Protein AF-A0A1H9UBM5-F1 (afdb_monomer)

Radius of gyration: 14.96 Å; Cα contacts (8 Å, |Δi|>4): 55; chains: 1; bounding box: 37×26×40 Å

Sequence (90 aa):
MEGFLDAIGTVALVLLVVTGLAAGYIAGKIAGRNMGLYMLVGAIAAVVTPFLLAALGIGVLAAGGVLLLMAVAAVGAIVVLLIVRALMGR

Solvent-accessible surface area (backbone atoms only — not comparable to full-atom values): 4791 Å² total; per-residue (Å²): 112,66,72,58,52,51,51,50,52,49,51,51,50,51,49,42,42,51,51,11,32,52,51,7,44,53,52,12,63,74,67,72,53,66,47,69,58,32,22,51,49,21,28,52,46,45,67,48,45,62,56,51,35,48,75,70,58,39,65,67,49,58,76,72,39,72,70,53,41,51,53,52,51,50,52,52,50,51,52,54,52,51,52,53,33,62,76,68,73,107

Secondary structure (DSSP, 8-state):
-HHHHHHHHHHHHHHHHHHHHHHHHHHHHHHTS-HHHHHHHHHHHHHHHHHHHHHTTHHHHGGG-HHHHHHHHHHHHHHHHHHHHHHHT-

Foldseek 3Di:
DVVVVVVVVVVVLVVLQVQLQVQLQVVCVVVVDDSVVSSVLSNVLSVCVVVVCVVVVNVVVVVVDDVSVVVSVVVSVVVSVVVVCVVVPD

Structure (mmCIF, N/CA/C/O backbone):
data_AF-A0A1H9UBM5-F1
#
_entry.id   AF-A0A1H9UBM5-F1
#
loop_
_atom_site.group_PDB
_atom_site.id
_atom_site.type_symbol
_atom_site.label_atom_id
_atom_site.label_alt_id
_atom_site.label_comp_id
_atom_site.label_asym_id
_atom_site.label_entity_id
_atom_site.label_seq_id
_atom_site.pdbx_PDB_ins_code
_atom_site.Cartn_x
_atom_site.Cartn_y
_atom_site.Cartn_z
_atom_site.occupancy
_atom_site.B_iso_or_equiv
_atom_site.auth_seq_id
_atom_site.auth_comp_id
_atom_site.auth_asym_id
_atom_site.auth_atom_id
_atom_site.pdbx_PDB_model_num
ATOM 1 N N . MET A 1 1 ? 20.614 -7.572 -21.807 1.00 73.56 1 MET A N 1
ATOM 2 C CA 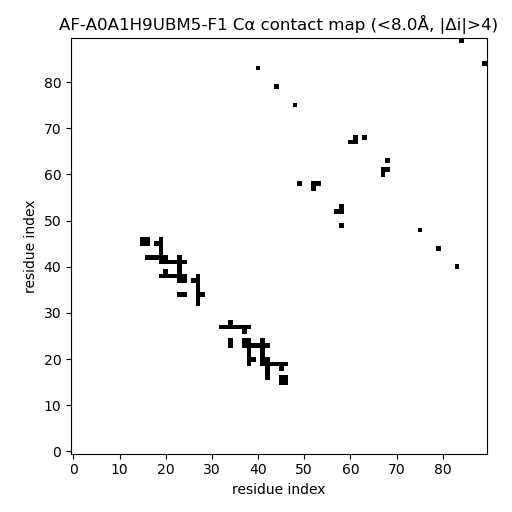. MET A 1 1 ? 19.376 -6.794 -21.567 1.00 73.56 1 MET A CA 1
ATOM 3 C C . MET A 1 1 ? 18.504 -7.472 -20.518 1.00 73.56 1 MET A C 1
ATOM 5 O O . MET A 1 1 ? 17.998 -6.775 -19.653 1.00 73.56 1 MET A O 1
ATOM 9 N N . GLU A 1 2 ? 18.420 -8.805 -20.521 1.00 87.00 2 GLU A N 1
ATOM 10 C CA . GLU A 1 2 ? 17.657 -9.595 -19.538 1.00 87.00 2 GLU A CA 1
ATOM 11 C C . GLU A 1 2 ? 18.073 -9.323 -18.083 1.00 87.00 2 GLU A C 1
ATOM 13 O O . GLU A 1 2 ? 17.252 -8.870 -17.299 1.00 87.00 2 GLU A O 1
ATOM 18 N N . GLY A 1 3 ? 19.366 -9.419 -17.747 1.00 94.06 3 GLY A N 1
ATOM 19 C CA . GLY A 1 3 ? 19.820 -9.171 -16.367 1.00 94.06 3 GLY A CA 1
ATOM 20 C C . GLY A 1 3 ? 19.556 -7.751 -15.831 1.00 94.06 3 GLY A C 1
ATOM 21 O O . GLY A 1 3 ? 19.413 -7.565 -14.627 1.00 94.06 3 GLY A O 1
ATOM 22 N N . PHE A 1 4 ? 19.457 -6.741 -16.704 1.00 93.56 4 PHE A N 1
ATOM 23 C CA . PHE A 1 4 ? 19.107 -5.375 -16.291 1.00 93.56 4 PHE A CA 1
ATOM 24 C C . PHE A 1 4 ? 17.615 -5.253 -15.958 1.00 93.56 4 PHE A C 1
ATOM 26 O O . PHE A 1 4 ? 17.258 -4.654 -14.944 1.00 93.56 4 PHE A O 1
ATOM 33 N N . LEU A 1 5 ? 16.749 -5.846 -16.785 1.00 94.00 5 LEU A N 1
ATOM 34 C CA . LEU A 1 5 ? 15.305 -5.868 -16.542 1.00 94.00 5 LEU A CA 1
ATOM 35 C C . LEU A 1 5 ? 14.956 -6.707 -15.308 1.00 94.00 5 LEU A C 1
ATOM 37 O O . LEU A 1 5 ? 14.131 -6.273 -14.506 1.00 94.00 5 LEU A O 1
ATOM 41 N N . ASP A 1 6 ? 15.638 -7.834 -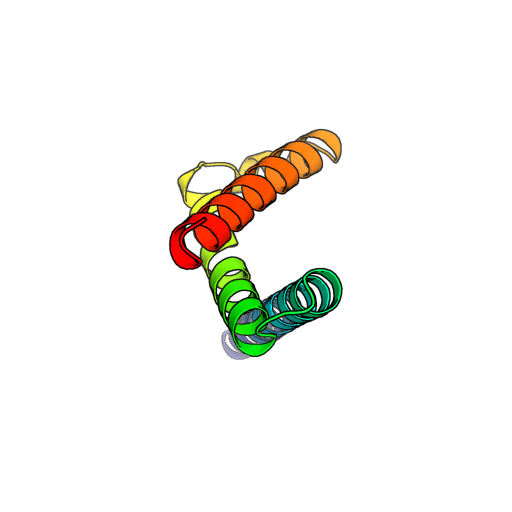15.101 1.00 95.31 6 ASP A N 1
ATOM 42 C CA . ASP A 1 6 ? 15.473 -8.663 -13.902 1.00 95.31 6 ASP A CA 1
ATOM 43 C C . ASP A 1 6 ? 15.865 -7.910 -12.626 1.00 95.31 6 ASP A C 1
ATOM 45 O O . ASP A 1 6 ? 15.148 -7.960 -11.621 1.00 95.31 6 ASP A O 1
ATOM 49 N N . ALA A 1 7 ? 16.972 -7.159 -12.660 1.00 95.69 7 ALA A N 1
ATOM 50 C CA . ALA A 1 7 ? 17.391 -6.332 -11.533 1.00 95.69 7 ALA A CA 1
ATOM 51 C C . ALA A 1 7 ? 16.356 -5.241 -11.219 1.00 95.69 7 ALA A C 1
ATOM 53 O O . ALA A 1 7 ? 15.988 -5.066 -10.057 1.00 95.69 7 ALA A O 1
ATOM 54 N N . ILE A 1 8 ? 15.833 -4.550 -12.240 1.00 95.50 8 ILE A N 1
ATOM 55 C CA . ILE A 1 8 ? 14.771 -3.548 -12.062 1.00 95.50 8 ILE A CA 1
ATOM 56 C C . ILE A 1 8 ? 13.514 -4.185 -11.475 1.00 95.50 8 ILE A C 1
ATOM 58 O O . ILE A 1 8 ? 12.971 -3.657 -10.507 1.00 95.50 8 ILE A O 1
ATOM 62 N N . GLY A 1 9 ? 13.058 -5.310 -12.030 1.00 93.31 9 GLY A N 1
ATOM 63 C CA . GLY A 1 9 ? 11.867 -6.005 -11.544 1.00 93.31 9 GLY A CA 1
ATOM 64 C C . GLY A 1 9 ? 12.017 -6.431 -10.086 1.00 93.31 9 GLY A C 1
ATOM 65 O O . GLY A 1 9 ? 11.127 -6.192 -9.271 1.00 93.31 9 GLY A O 1
ATOM 66 N N . THR A 1 10 ? 13.182 -6.969 -9.728 1.00 95.81 10 THR A N 1
ATOM 67 C CA . THR A 1 10 ? 13.492 -7.376 -8.353 1.00 95.81 10 THR A CA 1
ATOM 68 C C . THR A 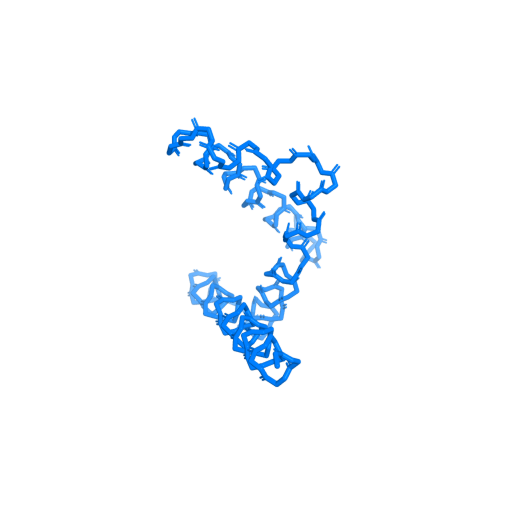1 10 ? 13.502 -6.178 -7.406 1.00 95.81 10 THR A C 1
ATOM 70 O O . THR A 1 10 ? 12.851 -6.213 -6.362 1.00 95.81 10 THR A O 1
ATOM 73 N N . VAL A 1 11 ? 14.191 -5.093 -7.770 1.00 96.62 11 VAL A N 1
ATOM 74 C CA . VAL A 1 11 ? 14.245 -3.872 -6.951 1.00 96.62 11 VAL A CA 1
ATOM 75 C C . VAL A 1 11 ? 12.853 -3.260 -6.795 1.00 96.62 11 VAL A C 1
ATOM 77 O O . VAL A 1 11 ? 12.472 -2.901 -5.682 1.00 96.62 11 VAL A O 1
ATOM 80 N N . ALA A 1 12 ? 12.065 -3.189 -7.869 1.00 93.56 12 ALA A N 1
ATOM 81 C CA . ALA A 1 12 ? 10.699 -2.678 -7.829 1.00 93.56 12 ALA A CA 1
ATOM 82 C C . ALA A 1 12 ? 9.805 -3.511 -6.897 1.00 93.56 12 ALA A C 1
ATOM 84 O O . ALA A 1 12 ? 9.071 -2.938 -6.092 1.00 93.56 12 ALA A O 1
ATOM 85 N N . LEU A 1 13 ? 9.901 -4.844 -6.945 1.00 93.38 13 LEU A N 1
ATOM 86 C CA . LEU A 1 13 ? 9.160 -5.736 -6.047 1.00 93.38 13 LEU A CA 1
ATOM 87 C C . LEU A 1 13 ? 9.575 -5.559 -4.584 1.00 93.38 13 LEU A C 1
ATOM 89 O O . LEU A 1 13 ? 8.711 -5.461 -3.712 1.00 93.38 13 LEU A O 1
ATOM 93 N N . VAL A 1 14 ? 10.878 -5.473 -4.307 1.00 95.88 14 VAL A N 1
ATOM 94 C CA . VAL A 1 14 ? 11.381 -5.234 -2.946 1.00 95.88 14 VAL A CA 1
ATOM 95 C C . VAL A 1 14 ? 10.865 -3.899 -2.416 1.00 95.88 14 VAL A C 1
ATOM 97 O O . VAL A 1 14 ? 10.320 -3.849 -1.313 1.00 95.88 14 VAL A O 1
ATOM 100 N N . LEU A 1 15 ? 10.975 -2.828 -3.207 1.00 94.88 15 LEU A N 1
ATOM 101 C CA . LEU A 1 15 ? 10.465 -1.513 -2.826 1.00 94.88 15 LEU A CA 1
ATOM 102 C C . LEU A 1 15 ? 8.954 -1.546 -2.591 1.00 94.88 15 LEU A C 1
ATOM 104 O O . LEU A 1 15 ? 8.493 -1.008 -1.587 1.00 94.88 15 LEU A O 1
ATOM 108 N N . LEU A 1 16 ? 8.182 -2.213 -3.451 1.00 92.88 16 LEU A N 1
ATOM 109 C CA . LEU A 1 16 ? 6.732 -2.344 -3.296 1.00 92.88 16 LEU A CA 1
ATOM 110 C C . LEU A 1 16 ? 6.361 -3.002 -1.960 1.00 92.88 16 LEU A C 1
ATOM 112 O O . LEU A 1 16 ? 5.543 -2.465 -1.210 1.00 92.88 16 LEU A O 1
ATOM 116 N N . VAL A 1 17 ? 7.004 -4.127 -1.635 1.00 93.81 17 VAL A N 1
ATOM 117 C CA . VAL A 1 17 ? 6.769 -4.857 -0.382 1.00 93.81 17 VAL A CA 1
ATOM 118 C C . VAL A 1 17 ? 7.168 -4.010 0.826 1.00 93.81 17 VAL A C 1
ATOM 120 O O . VAL A 1 17 ? 6.382 -3.882 1.765 1.00 93.81 17 VAL A O 1
ATOM 123 N N . VAL A 1 18 ? 8.345 -3.377 0.798 1.00 96.38 18 VAL A N 1
ATOM 124 C CA . VAL A 1 18 ? 8.813 -2.503 1.888 1.00 96.38 18 VAL A CA 1
ATOM 125 C C . VAL A 1 18 ? 7.861 -1.325 2.100 1.00 96.38 18 VAL A C 1
ATOM 127 O O . VAL A 1 18 ? 7.533 -0.999 3.241 1.00 96.38 18 VAL A O 1
ATOM 130 N N . THR A 1 19 ? 7.360 -0.722 1.021 1.00 93.75 19 THR A N 1
ATOM 131 C CA . THR A 1 19 ? 6.414 0.401 1.092 1.00 93.75 19 THR A CA 1
ATOM 132 C C . THR A 1 19 ? 5.084 -0.039 1.705 1.00 93.75 19 THR A C 1
ATOM 134 O O . THR A 1 19 ? 4.557 0.639 2.587 1.00 93.75 19 THR A O 1
ATOM 137 N N . GLY A 1 20 ? 4.570 -1.208 1.306 1.00 92.69 20 GLY A N 1
ATOM 138 C CA . GLY A 1 20 ? 3.367 -1.798 1.896 1.00 92.69 20 GLY A CA 1
ATOM 139 C C . GLY A 1 20 ? 3.522 -2.108 3.384 1.00 92.69 20 GLY A C 1
ATOM 140 O O . GLY A 1 20 ? 2.643 -1.781 4.184 1.00 92.69 20 GLY A O 1
ATOM 141 N N . LEU A 1 21 ? 4.666 -2.670 3.780 1.00 93.50 21 LEU A N 1
ATOM 142 C CA . LEU A 1 21 ? 4.985 -2.933 5.184 1.00 93.50 21 LEU A CA 1
ATO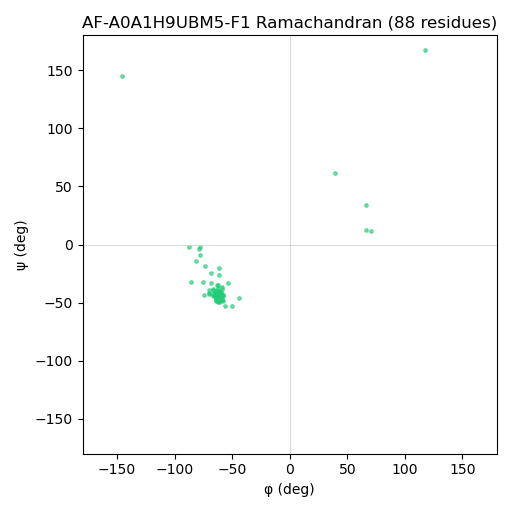M 143 C C . LEU A 1 21 ? 5.111 -1.641 5.996 1.00 93.50 21 LEU A C 1
ATOM 145 O O . LEU A 1 21 ? 4.598 -1.581 7.111 1.00 93.50 21 LEU A O 1
ATOM 149 N N . ALA A 1 22 ? 5.746 -0.602 5.449 1.00 93.56 22 ALA A N 1
ATOM 150 C CA . ALA A 1 22 ? 5.871 0.698 6.103 1.00 93.56 22 ALA A CA 1
ATOM 151 C C . ALA A 1 22 ? 4.498 1.362 6.296 1.00 93.56 22 ALA A C 1
ATOM 153 O O . ALA A 1 22 ? 4.187 1.836 7.391 1.00 93.56 22 ALA A O 1
ATOM 154 N N . ALA A 1 23 ? 3.640 1.331 5.274 1.00 89.12 23 ALA A N 1
ATOM 155 C CA . ALA A 1 23 ? 2.271 1.832 5.370 1.00 89.12 23 ALA A CA 1
ATOM 156 C C . ALA A 1 23 ? 1.458 1.060 6.423 1.00 89.12 23 ALA A C 1
ATOM 158 O O . ALA A 1 23 ? 0.819 1.666 7.286 1.00 89.12 23 ALA A O 1
ATOM 159 N N . GLY A 1 24 ? 1.538 -0.274 6.410 1.00 89.06 24 GLY A N 1
ATOM 160 C CA . GLY A 1 24 ? 0.900 -1.132 7.408 1.00 89.06 24 GLY A CA 1
ATOM 161 C C . GLY A 1 24 ? 1.435 -0.905 8.825 1.00 89.06 24 GLY A C 1
ATOM 162 O O . GLY A 1 24 ? 0.669 -0.887 9.785 1.00 89.06 24 GLY A O 1
ATOM 163 N N . TYR A 1 25 ? 2.735 -0.651 8.972 1.00 90.38 25 TYR A N 1
ATOM 164 C CA . TYR A 1 25 ? 3.352 -0.302 10.251 1.00 90.38 25 TYR A CA 1
ATOM 165 C C . TYR A 1 25 ? 2.786 1.008 10.813 1.00 90.38 25 TYR A C 1
ATOM 167 O O . TYR A 1 25 ? 2.392 1.069 11.979 1.00 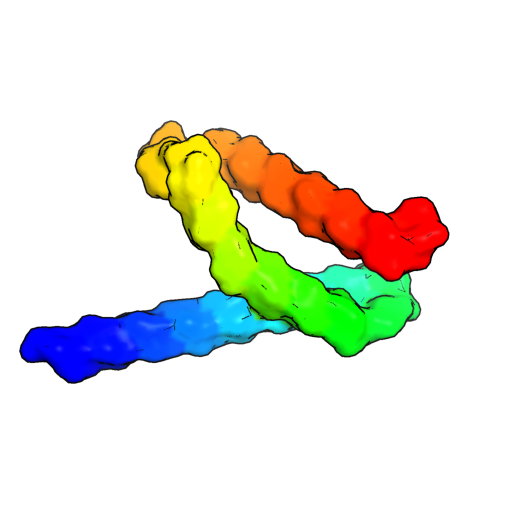90.38 25 TYR A O 1
ATOM 175 N N . ILE A 1 26 ? 2.710 2.048 9.979 1.00 88.62 26 ILE A N 1
ATOM 176 C CA . ILE A 1 26 ? 2.157 3.353 10.363 1.00 88.62 26 ILE A CA 1
ATOM 177 C C . ILE A 1 26 ? 0.681 3.203 10.749 1.00 88.62 26 ILE A C 1
ATOM 179 O O . ILE A 1 26 ? 0.274 3.669 11.813 1.00 88.62 26 ILE A O 1
ATOM 183 N N . ALA A 1 27 ? -0.105 2.484 9.944 1.00 85.25 27 ALA A N 1
ATOM 184 C CA . ALA A 1 27 ? -1.507 2.205 10.245 1.00 85.25 27 ALA A CA 1
ATOM 185 C C . ALA A 1 27 ? -1.673 1.442 11.571 1.00 85.25 27 ALA A C 1
ATOM 187 O O . ALA A 1 27 ? -2.513 1.812 12.389 1.00 85.25 27 ALA A O 1
ATOM 188 N N . GLY A 1 28 ? -0.832 0.435 11.825 1.00 86.38 28 GLY A N 1
ATOM 189 C CA . GLY A 1 28 ? -0.828 -0.323 13.077 1.00 86.38 28 GLY A CA 1
ATOM 190 C C . GLY A 1 28 ? -0.472 0.531 14.297 1.00 86.38 28 GLY A C 1
ATOM 191 O O . GLY A 1 28 ? -1.108 0.394 15.345 1.00 86.38 28 GLY A O 1
ATOM 192 N N . LYS A 1 29 ? 0.484 1.462 14.161 1.00 88.81 29 LYS A N 1
ATOM 193 C CA . LYS A 1 29 ? 0.818 2.440 15.212 1.00 88.81 29 LYS A CA 1
ATOM 194 C C . LYS A 1 29 ? -0.348 3.372 15.524 1.00 88.81 29 LYS A C 1
ATOM 196 O O . LYS A 1 29 ? -0.609 3.613 16.698 1.00 88.81 29 LYS A O 1
ATOM 201 N N . ILE A 1 30 ? -1.040 3.870 14.501 1.00 88.25 30 ILE A N 1
ATOM 202 C CA . ILE A 1 30 ? -2.182 4.783 14.665 1.00 88.25 30 ILE A CA 1
ATOM 203 C C . ILE A 1 30 ? -3.385 4.046 15.267 1.00 88.25 30 ILE A C 1
ATOM 205 O O . ILE A 1 30 ? -4.044 4.565 16.163 1.00 88.25 30 ILE A O 1
ATOM 209 N N . ALA A 1 31 ? -3.661 2.824 14.808 1.00 85.06 31 ALA A N 1
ATOM 210 C CA . ALA A 1 31 ? -4.792 2.028 15.279 1.00 85.06 31 ALA A CA 1
ATOM 211 C C . ALA A 1 31 ? -4.595 1.445 16.691 1.00 85.06 31 ALA A C 1
ATOM 213 O O . ALA A 1 31 ? -5.566 1.021 17.319 1.00 85.06 31 ALA A O 1
ATOM 214 N N . GLY A 1 32 ? -3.352 1.382 17.186 1.00 80.06 32 GLY A N 1
ATOM 215 C CA . GLY A 1 32 ? -3.022 0.921 18.537 1.00 80.06 32 GLY A CA 1
ATOM 216 C C . GLY A 1 32 ? -3.302 -0.564 18.805 1.00 80.06 32 GLY A C 1
ATOM 217 O O . GLY A 1 32 ? -3.304 -0.981 19.963 1.00 80.06 32 GLY A O 1
ATOM 218 N N . ARG A 1 33 ? -3.562 -1.383 17.773 1.00 75.75 33 ARG A N 1
ATOM 219 C CA . ARG A 1 33 ? -3.938 -2.801 17.925 1.00 75.75 33 ARG A CA 1
ATOM 220 C C . ARG A 1 33 ? -3.392 -3.677 16.797 1.00 75.75 33 ARG A C 1
ATOM 222 O O . ARG A 1 33 ? -3.333 -3.244 15.656 1.00 75.75 33 ARG A O 1
ATOM 229 N N . ASN A 1 34 ? -3.030 -4.924 17.130 1.00 82.81 34 ASN A N 1
ATOM 230 C CA . ASN A 1 34 ? -2.614 -6.006 16.219 1.00 82.81 34 ASN A CA 1
ATOM 231 C C . ASN A 1 34 ? -1.720 -5.561 15.051 1.00 82.81 34 ASN A C 1
ATOM 233 O O . ASN A 1 34 ? -2.046 -5.754 13.882 1.00 82.81 34 ASN A O 1
ATOM 237 N N . MET A 1 35 ? -0.554 -5.018 15.397 1.00 87.75 35 MET A N 1
ATOM 238 C CA . MET A 1 35 ? 0.467 -4.529 14.467 1.00 87.75 35 MET A CA 1
ATOM 239 C C . MET A 1 35 ? 0.735 -5.469 13.279 1.00 87.75 35 MET A C 1
ATOM 241 O O . MET A 1 35 ? 0.769 -5.028 12.133 1.00 87.75 35 MET A O 1
ATOM 245 N N . GLY A 1 36 ? 0.876 -6.774 13.548 1.00 89.12 36 GLY A N 1
ATOM 246 C CA . GLY A 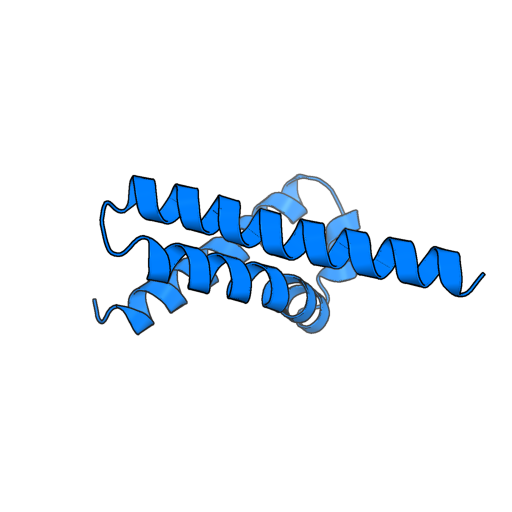1 36 ? 1.164 -7.775 12.518 1.00 89.12 36 GLY A CA 1
ATOM 247 C C . GLY A 1 36 ? 0.066 -7.894 11.458 1.00 89.12 36 GLY A C 1
ATOM 248 O O . GLY A 1 36 ? 0.375 -8.065 10.284 1.00 89.12 36 GLY A O 1
ATOM 249 N N . LEU A 1 37 ? -1.205 -7.725 11.841 1.00 87.56 37 LEU A N 1
ATOM 250 C CA . LEU A 1 37 ? -2.331 -7.736 10.903 1.00 87.56 37 LEU A CA 1
ATOM 251 C C . LEU A 1 37 ? -2.272 -6.533 9.959 1.00 87.56 37 LEU A C 1
ATOM 253 O O . LEU A 1 37 ? -2.432 -6.698 8.755 1.00 87.56 37 LEU A O 1
ATOM 257 N N . TYR A 1 38 ? -1.987 -5.338 10.480 1.00 88.12 38 TYR A N 1
ATOM 258 C CA . TYR A 1 38 ? -1.865 -4.139 9.647 1.00 88.12 38 TYR A CA 1
ATOM 259 C C . TYR A 1 38 ? -0.662 -4.202 8.703 1.00 88.12 38 TYR A C 1
ATOM 261 O O . TYR A 1 38 ? -0.782 -3.800 7.548 1.00 88.12 38 TYR A O 1
ATOM 269 N N . MET A 1 39 ? 0.471 -4.750 9.149 1.00 90.06 39 MET A N 1
ATOM 270 C CA . MET A 1 39 ? 1.638 -4.973 8.285 1.00 90.06 39 MET A CA 1
ATOM 271 C C . MET A 1 39 ? 1.334 -5.990 7.175 1.00 90.06 39 MET A C 1
ATOM 273 O O . MET A 1 39 ? 1.658 -5.732 6.016 1.00 90.06 39 MET A O 1
ATOM 277 N N . LEU A 1 40 ? 0.651 -7.096 7.499 1.00 91.12 40 LEU A N 1
ATOM 278 C CA . LEU A 1 40 ? 0.227 -8.099 6.518 1.00 91.12 40 LEU A CA 1
ATOM 279 C C . LEU A 1 40 ? -0.728 -7.496 5.478 1.00 91.12 40 LEU A C 1
ATOM 281 O O . LEU A 1 40 ? -0.513 -7.644 4.276 1.00 91.12 40 LEU A O 1
ATOM 285 N N . VAL A 1 41 ? -1.757 -6.778 5.935 1.00 89.81 41 VAL A N 1
ATOM 286 C CA . VAL A 1 41 ? -2.715 -6.119 5.041 1.00 89.81 41 VAL A CA 1
ATOM 287 C C . VAL A 1 41 ? -2.022 -5.067 4.179 1.00 89.81 41 VAL A C 1
ATOM 289 O O . VAL A 1 41 ? -2.296 -5.006 2.987 1.00 89.81 41 VAL A O 1
ATOM 292 N N . GLY A 1 42 ? -1.103 -4.279 4.742 1.00 90.12 42 GLY A N 1
ATOM 293 C CA . GLY A 1 42 ? -0.332 -3.287 3.992 1.00 90.12 42 GLY A CA 1
ATOM 294 C C . GLY A 1 42 ? 0.500 -3.910 2.869 1.00 90.12 42 GLY A C 1
ATOM 295 O O . GLY A 1 42 ? 0.478 -3.413 1.744 1.00 90.12 42 GLY A O 1
ATOM 296 N N . ALA A 1 43 ? 1.171 -5.035 3.135 1.00 92.62 43 ALA A N 1
ATOM 297 C CA . ALA A 1 43 ? 1.923 -5.770 2.118 1.00 92.62 43 ALA A CA 1
ATOM 298 C C . ALA A 1 43 ? 1.010 -6.335 1.016 1.00 92.62 43 ALA A C 1
ATOM 300 O O . ALA A 1 43 ? 1.282 -6.139 -0.169 1.00 92.62 43 ALA A O 1
ATOM 301 N N . ILE A 1 44 ? -0.099 -6.985 1.392 1.00 91.56 44 ILE A N 1
ATOM 302 C CA . ILE A 1 44 ? -1.071 -7.534 0.432 1.00 91.56 44 ILE A CA 1
ATOM 303 C C . ILE A 1 44 ? -1.672 -6.411 -0.416 1.00 91.56 44 ILE A C 1
ATOM 305 O O . ILE A 1 44 ? -1.706 -6.512 -1.640 1.00 91.56 44 ILE A O 1
ATOM 309 N N . ALA A 1 45 ? -2.105 -5.319 0.216 1.00 89.00 45 ALA A N 1
ATOM 310 C CA . ALA A 1 45 ? -2.675 -4.174 -0.475 1.00 89.00 45 ALA A CA 1
ATOM 311 C C . ALA A 1 45 ? -1.672 -3.564 -1.458 1.00 89.00 45 ALA A C 1
ATOM 313 O O . ALA A 1 45 ? -2.049 -3.311 -2.598 1.00 89.00 45 ALA A O 1
ATOM 314 N N . ALA A 1 46 ? -0.402 -3.389 -1.076 1.00 89.81 46 ALA A N 1
ATOM 315 C CA . ALA A 1 46 ? 0.625 -2.858 -1.972 1.00 89.81 46 ALA A CA 1
ATOM 316 C C . ALA A 1 46 ? 0.804 -3.718 -3.230 1.00 89.81 46 ALA A C 1
ATOM 318 O O . ALA A 1 46 ? 0.869 -3.175 -4.330 1.00 89.81 46 ALA A O 1
ATOM 319 N N . VAL A 1 47 ? 0.814 -5.047 -3.086 1.00 91.56 47 VAL A N 1
ATOM 320 C CA . VAL A 1 47 ? 0.930 -5.972 -4.224 1.00 91.56 47 VAL A CA 1
ATOM 321 C C . VAL A 1 47 ? -0.330 -5.969 -5.086 1.00 91.56 47 VAL A C 1
ATOM 323 O O . VAL A 1 47 ? -0.227 -5.954 -6.305 1.00 91.56 47 VAL A O 1
ATOM 326 N N . VAL A 1 48 ? -1.518 -5.955 -4.481 1.00 89.94 48 VAL A N 1
ATOM 327 C CA . VAL A 1 48 ? -2.803 -6.048 -5.196 1.00 89.94 48 VAL A CA 1
ATOM 328 C C . VAL A 1 48 ? -3.179 -4.735 -5.898 1.00 89.94 48 VAL A C 1
ATOM 330 O O . VAL A 1 48 ? -3.774 -4.755 -6.975 1.00 89.94 48 VAL A O 1
ATOM 333 N N . THR A 1 49 ? -2.800 -3.591 -5.326 1.00 86.06 49 THR A N 1
ATOM 334 C CA . THR A 1 49 ? -3.112 -2.243 -5.835 1.00 86.06 49 THR A CA 1
ATOM 335 C C . THR A 1 49 ? -2.781 -2.040 -7.321 1.00 86.06 49 THR A C 1
ATOM 337 O O . THR A 1 49 ? -3.689 -1.642 -8.051 1.00 86.06 49 THR A O 1
ATOM 340 N N . PRO A 1 50 ? -1.564 -2.319 -7.834 1.00 85.00 50 PRO A N 1
ATOM 341 C CA . PRO A 1 50 ? -1.262 -2.134 -9.255 1.00 85.00 50 PRO A CA 1
ATOM 342 C C . PRO A 1 50 ? -2.170 -2.962 -10.176 1.00 85.00 50 PRO A C 1
ATOM 344 O O . PRO A 1 50 ? -2.587 -2.460 -11.219 1.00 85.00 50 PRO A O 1
ATOM 347 N N . PHE A 1 51 ? -2.547 -4.184 -9.784 1.00 87.62 51 PHE A N 1
ATOM 348 C CA . PHE A 1 51 ? -3.475 -5.013 -10.561 1.00 87.62 51 PHE A CA 1
ATOM 349 C C . PHE A 1 51 ? -4.897 -4.456 -10.542 1.00 87.62 51 PHE A C 1
ATOM 351 O O . PHE A 1 51 ? -5.560 -4.452 -11.575 1.00 87.62 51 PHE A O 1
ATOM 358 N N . LEU A 1 52 ? -5.354 -3.937 -9.397 1.00 83.62 52 LEU A N 1
ATOM 359 C CA . LEU A 1 52 ? -6.647 -3.257 -9.307 1.00 83.62 52 LEU A CA 1
ATOM 360 C C . LEU A 1 52 ? -6.672 -1.994 -10.171 1.00 83.62 52 LEU A C 1
ATOM 362 O O . LEU A 1 52 ? -7.610 -1.804 -10.939 1.00 83.62 52 LEU A O 1
ATOM 366 N N . LEU A 1 53 ? -5.633 -1.156 -10.107 1.00 80.88 53 LEU A N 1
ATOM 367 C CA . LEU A 1 53 ? -5.524 0.024 -10.968 1.00 80.88 53 LEU A CA 1
ATOM 368 C C . LEU A 1 53 ? -5.510 -0.351 -12.454 1.00 80.88 53 LEU A C 1
ATOM 370 O O . LEU A 1 53 ? -6.152 0.329 -13.255 1.00 80.88 53 LEU A O 1
ATOM 374 N N . ALA A 1 54 ? -4.800 -1.417 -12.824 1.00 82.81 54 ALA A N 1
ATOM 375 C CA . ALA A 1 54 ? -4.777 -1.915 -14.195 1.00 82.81 54 ALA A CA 1
ATOM 376 C C . ALA A 1 54 ? -6.161 -2.416 -14.640 1.00 82.81 54 ALA A C 1
ATOM 378 O O . ALA A 1 54 ? -6.630 -2.026 -15.707 1.00 82.81 54 ALA A O 1
ATOM 379 N N . ALA A 1 55 ? -6.844 -3.207 -13.806 1.00 82.19 55 ALA A N 1
ATOM 380 C CA . ALA A 1 55 ? -8.184 -3.729 -14.083 1.00 82.19 55 ALA A CA 1
ATOM 381 C C . ALA A 1 55 ? -9.237 -2.617 -14.217 1.00 82.19 55 ALA A C 1
ATOM 383 O O . ALA A 1 55 ? -10.144 -2.716 -15.038 1.00 82.19 55 ALA A O 1
ATOM 384 N N . LEU A 1 56 ? -9.093 -1.537 -13.446 1.00 81.00 56 LEU A N 1
ATOM 385 C CA . LEU A 1 56 ? -9.948 -0.354 -13.534 1.00 81.00 56 LEU A CA 1
ATOM 386 C C . LEU A 1 56 ? -9.597 0.561 -14.727 1.00 81.00 56 LEU A C 1
ATOM 388 O O . LEU A 1 56 ? -10.245 1.588 -14.914 1.00 81.00 56 LEU A O 1
ATOM 392 N N . GLY A 1 57 ? -8.562 0.242 -15.515 1.00 79.38 57 GLY A N 1
ATOM 393 C CA . GLY A 1 57 ? -8.082 1.086 -16.618 1.00 79.38 57 GLY A CA 1
ATOM 394 C C . GLY A 1 57 ? -7.392 2.380 -16.161 1.00 79.38 57 GLY A C 1
ATOM 395 O O . GLY A 1 57 ? -7.112 3.264 -16.970 1.00 79.38 57 GLY A O 1
ATOM 396 N N . ILE A 1 58 ? -7.084 2.502 -14.866 1.00 74.69 58 ILE A N 1
ATOM 397 C CA . ILE A 1 58 ? -6.541 3.718 -14.244 1.00 74.69 58 ILE A CA 1
ATOM 398 C C . ILE A 1 58 ? -5.025 3.843 -14.451 1.00 74.69 58 ILE A C 1
ATOM 400 O O . ILE A 1 58 ? -4.470 4.932 -14.311 1.00 74.69 58 ILE A O 1
ATOM 404 N N . GLY A 1 59 ? -4.350 2.771 -14.880 1.00 68.31 59 GLY A N 1
ATOM 405 C CA . GLY A 1 59 ? -2.915 2.799 -15.194 1.00 68.31 59 GLY A CA 1
ATOM 406 C C . GLY A 1 59 ? -2.516 3.901 -16.188 1.00 68.31 59 GLY A C 1
ATOM 407 O O . GLY A 1 59 ? -1.451 4.491 -16.044 1.00 68.31 59 GLY A O 1
ATOM 408 N N . VAL A 1 60 ? -3.399 4.242 -17.136 1.00 60.12 60 VAL A N 1
ATOM 409 C CA . VAL A 1 60 ? -3.196 5.348 -18.094 1.00 60.12 60 VAL A CA 1
ATOM 410 C C . VAL A 1 60 ? -3.652 6.698 -17.515 1.00 60.12 60 VAL A C 1
ATOM 412 O O . VAL A 1 60 ? -3.041 7.729 -17.783 1.00 60.12 60 VAL A O 1
ATOM 415 N N . LEU A 1 61 ? -4.684 6.703 -16.663 1.00 56.94 61 LEU A N 1
ATOM 416 C CA . LEU A 1 61 ? -5.235 7.907 -16.019 1.00 56.94 61 LEU A CA 1
ATOM 417 C C . LEU A 1 61 ? -4.278 8.542 -14.996 1.00 56.94 61 LEU A C 1
ATOM 419 O O . LEU A 1 61 ? -4.352 9.747 -14.764 1.00 56.94 61 LEU A O 1
ATOM 423 N N . ALA A 1 62 ? -3.351 7.770 -14.423 1.00 55.00 62 ALA A N 1
ATOM 424 C CA . ALA A 1 62 ? -2.299 8.272 -13.535 1.00 55.00 62 ALA A CA 1
ATOM 425 C C . ALA A 1 62 ? -1.355 9.289 -14.216 1.00 55.00 62 ALA A C 1
ATOM 427 O O . ALA A 1 62 ? -0.740 10.106 -13.531 1.00 55.00 62 ALA A O 1
ATOM 428 N N . ALA A 1 63 ? -1.290 9.301 -15.554 1.00 59.4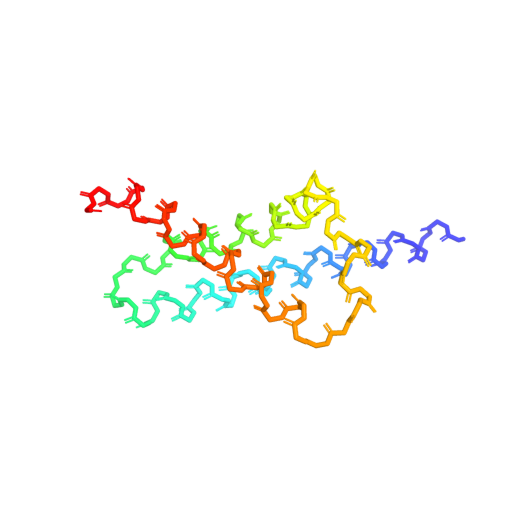7 63 ALA A N 1
ATOM 429 C CA . ALA A 1 63 ? -0.586 10.330 -16.322 1.00 59.47 63 ALA A CA 1
ATOM 430 C C . ALA A 1 63 ? -1.376 11.656 -16.443 1.00 59.47 63 ALA A C 1
ATOM 432 O O . ALA A 1 63 ? -0.830 12.654 -16.903 1.00 59.47 63 ALA A O 1
ATOM 433 N N . GLY A 1 64 ? -2.651 11.684 -16.027 1.00 66.25 64 GLY A N 1
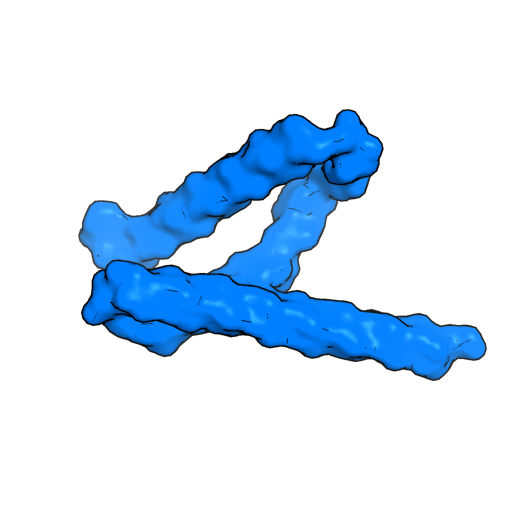ATOM 434 C CA . GLY A 1 64 ? -3.587 12.802 -16.211 1.00 66.25 64 GLY A CA 1
ATOM 435 C C . GLY A 1 64 ? -3.431 13.988 -15.246 1.00 66.25 64 GLY A C 1
ATOM 436 O O . GLY A 1 64 ? -4.132 14.984 -15.407 1.00 66.25 64 GLY A O 1
ATOM 437 N N . GLY A 1 65 ? -2.527 13.913 -14.260 1.00 75.12 65 GLY A N 1
ATOM 438 C CA . GLY A 1 65 ? -2.204 15.011 -13.335 1.00 75.12 65 GLY A CA 1
ATOM 439 C C . GLY A 1 65 ? -2.517 14.736 -11.853 1.00 75.12 65 GLY A C 1
ATOM 440 O O . GLY A 1 65 ? -3.210 13.784 -11.497 1.00 75.12 65 GLY A O 1
ATOM 441 N N . VAL A 1 66 ? -1.992 15.594 -10.965 1.00 77.81 66 VAL A N 1
ATOM 442 C CA . VAL A 1 66 ? -1.965 15.394 -9.494 1.00 77.81 66 VAL A CA 1
ATOM 443 C C . VAL A 1 66 ? -3.357 15.219 -8.870 1.00 77.81 66 VAL A C 1
ATOM 445 O O . VAL A 1 66 ? -3.528 14.399 -7.971 1.00 77.81 66 VAL A O 1
ATOM 448 N N . LEU A 1 67 ? -4.368 15.949 -9.351 1.00 77.75 67 LEU A N 1
ATOM 449 C CA . LEU A 1 67 ? -5.735 15.862 -8.817 1.00 77.75 67 LEU A CA 1
ATOM 450 C C . LEU A 1 67 ? -6.369 14.483 -9.047 1.00 77.75 67 LEU A C 1
ATOM 452 O O . LEU A 1 67 ? -7.022 13.942 -8.156 1.00 77.75 67 LEU A O 1
ATOM 456 N N . LEU A 1 68 ? -6.142 13.894 -10.222 1.00 75.81 68 LEU A N 1
ATOM 457 C CA . LEU A 1 68 ? -6.639 12.561 -10.562 1.00 75.81 68 LEU A CA 1
ATOM 458 C C . LEU A 1 68 ? -5.956 11.490 -9.707 1.00 75.81 68 LEU A C 1
ATOM 460 O O . LEU A 1 68 ? -6.631 10.621 -9.159 1.00 75.81 68 LEU A O 1
ATOM 464 N N . LEU A 1 69 ? -4.637 11.603 -9.511 1.00 78.31 69 LEU A N 1
ATOM 465 C CA . LEU A 1 69 ? -3.883 10.725 -8.611 1.00 78.31 69 LEU A CA 1
ATOM 466 C C . LEU A 1 69 ? -4.426 10.764 -7.178 1.00 78.31 69 LEU A C 1
ATOM 468 O O . LEU A 1 69 ? -4.5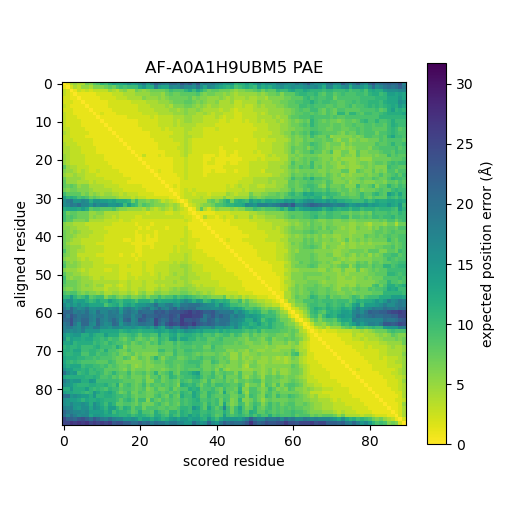98 9.713 -6.563 1.00 78.31 69 LEU A O 1
ATOM 472 N N . MET A 1 70 ? -4.744 11.954 -6.665 1.00 81.06 70 MET A N 1
ATOM 473 C CA . MET A 1 70 ? -5.337 12.122 -5.333 1.00 81.06 70 MET A CA 1
ATOM 474 C C . MET A 1 70 ? -6.702 11.433 -5.222 1.00 81.06 70 MET A C 1
ATOM 476 O O . MET A 1 70 ? -6.960 10.746 -4.234 1.00 81.06 70 MET A O 1
ATOM 480 N N . ALA A 1 71 ? -7.563 11.571 -6.235 1.00 81.69 71 ALA A N 1
ATOM 481 C CA . ALA A 1 71 ? -8.874 10.923 -6.250 1.00 81.69 71 ALA A CA 1
ATOM 482 C C . ALA A 1 71 ? -8.750 9.390 -6.254 1.00 81.69 71 ALA A C 1
ATOM 484 O O . ALA A 1 71 ? -9.406 8.706 -5.468 1.00 81.69 71 ALA A O 1
ATOM 485 N N . VAL A 1 72 ? -7.861 8.846 -7.087 1.00 81.31 72 VAL A N 1
ATOM 486 C CA . VAL A 1 72 ? -7.597 7.401 -7.162 1.00 81.31 72 VAL A CA 1
ATOM 487 C C . VAL A 1 72 ? -7.022 6.880 -5.846 1.00 81.31 72 VAL A C 1
ATOM 489 O O . VAL A 1 72 ? -7.476 5.852 -5.344 1.00 81.31 72 VAL A O 1
ATOM 492 N N . ALA A 1 73 ? -6.068 7.602 -5.254 1.00 81.88 73 ALA A N 1
ATOM 493 C CA . ALA A 1 73 ? -5.498 7.254 -3.957 1.00 81.88 73 ALA A CA 1
ATOM 494 C C . ALA A 1 73 ? -6.561 7.260 -2.848 1.00 81.88 73 ALA A C 1
ATOM 496 O O . ALA A 1 73 ? -6.587 6.346 -2.025 1.00 81.88 73 ALA A O 1
ATOM 497 N N . ALA A 1 74 ? -7.475 8.236 -2.853 1.00 82.31 74 ALA A N 1
ATOM 498 C CA . ALA A 1 74 ? -8.582 8.294 -1.903 1.00 82.31 74 ALA A CA 1
ATOM 499 C C . ALA A 1 74 ? -9.524 7.089 -2.049 1.00 82.31 74 ALA A C 1
ATOM 501 O O . ALA A 1 74 ? -9.856 6.449 -1.051 1.00 82.31 74 ALA A O 1
ATOM 502 N N . VAL A 1 75 ? -9.908 6.727 -3.279 1.00 83.25 75 VAL A N 1
ATOM 503 C CA . VAL A 1 75 ? -10.740 5.538 -3.537 1.00 83.25 75 VAL A CA 1
ATOM 504 C C . VAL A 1 75 ? -10.028 4.264 -3.080 1.00 83.25 75 VAL A C 1
ATOM 506 O O . VAL A 1 75 ? -10.619 3.459 -2.361 1.00 83.25 75 VAL A O 1
ATOM 509 N N . GLY A 1 76 ? -8.748 4.101 -3.425 1.00 80.25 76 GLY A N 1
ATOM 510 C CA . GLY A 1 76 ? -7.940 2.963 -2.982 1.00 80.25 76 GLY A CA 1
ATOM 511 C C . GLY A 1 76 ? -7.858 2.866 -1.456 1.00 80.25 76 GLY A C 1
ATOM 512 O O . GLY A 1 76 ? -8.065 1.791 -0.893 1.00 80.25 76 GLY A O 1
ATOM 513 N N . ALA A 1 77 ? -7.650 3.993 -0.770 1.00 79.94 77 ALA A N 1
ATOM 514 C CA . ALA A 1 77 ? -7.637 4.049 0.688 1.00 79.94 77 ALA A CA 1
ATOM 515 C C . ALA A 1 77 ? -8.989 3.640 1.295 1.00 79.94 77 ALA A C 1
ATOM 517 O O . ALA A 1 77 ? -9.015 2.839 2.229 1.00 79.94 77 ALA A O 1
ATOM 518 N N . ILE A 1 78 ? -10.110 4.124 0.746 1.00 82.00 78 ILE A N 1
ATOM 519 C CA . ILE A 1 78 ? -11.457 3.733 1.194 1.00 82.00 78 ILE A CA 1
ATOM 520 C C . ILE A 1 78 ? -11.650 2.221 1.051 1.00 82.00 78 ILE A C 1
ATOM 522 O O . ILE A 1 78 ? -12.074 1.573 2.007 1.00 82.00 78 ILE A O 1
ATOM 526 N N . VAL A 1 79 ? -11.299 1.642 -0.101 1.00 79.69 79 VAL A N 1
ATOM 527 C CA . VAL A 1 79 ? -11.426 0.195 -0.342 1.00 79.69 79 VAL A CA 1
ATOM 528 C C . VAL A 1 79 ? -10.617 -0.606 0.679 1.00 79.69 79 VAL A C 1
ATOM 530 O O . VAL A 1 79 ? -11.150 -1.531 1.290 1.00 79.69 79 VAL A O 1
ATOM 533 N N . VAL A 1 80 ? -9.361 -0.227 0.929 1.00 76.81 80 VAL A N 1
ATOM 534 C CA . VAL A 1 80 ? -8.513 -0.903 1.925 1.00 76.81 80 VAL A CA 1
ATOM 535 C C . VAL A 1 80 ? -9.115 -0.802 3.327 1.00 76.81 80 VAL A C 1
ATOM 537 O O . VAL A 1 80 ? -9.180 -1.805 4.038 1.00 76.81 80 VAL A O 1
ATOM 540 N N . LEU A 1 81 ? -9.603 0.376 3.726 1.00 76.25 81 LEU A N 1
ATOM 541 C CA . LEU A 1 81 ? -10.253 0.564 5.025 1.00 76.25 81 LEU A CA 1
ATOM 542 C C . LEU A 1 81 ? -11.515 -0.294 5.167 1.00 76.25 81 LEU A C 1
ATOM 544 O O . LEU A 1 81 ? -11.733 -0.873 6.231 1.00 76.25 81 LEU A O 1
ATOM 548 N N . LEU A 1 82 ? -12.318 -0.419 4.107 1.00 78.56 82 LEU A N 1
ATOM 549 C CA . LEU A 1 82 ? -13.499 -1.284 4.093 1.00 78.56 82 LEU A CA 1
ATOM 550 C C . LEU A 1 82 ? -13.126 -2.764 4.222 1.00 78.56 82 LEU A C 1
ATOM 552 O O . LEU A 1 82 ? -13.764 -3.477 4.993 1.00 78.56 82 LEU A O 1
ATOM 556 N N . ILE A 1 83 ? -12.072 -3.218 3.538 1.00 76.06 83 ILE A N 1
ATOM 557 C CA . ILE A 1 83 ? -11.561 -4.594 3.658 1.00 76.06 83 ILE A CA 1
ATOM 558 C C . ILE A 1 83 ? -11.093 -4.864 5.090 1.00 76.06 83 ILE A C 1
ATOM 560 O O . ILE A 1 83 ? -11.488 -5.853 5.703 1.00 76.06 83 ILE A O 1
ATOM 564 N N . VAL A 1 84 ? -10.284 -3.963 5.649 1.00 74.00 84 VAL A N 1
ATOM 565 C CA . VAL A 1 84 ? -9.788 -4.054 7.028 1.00 74.00 84 VAL A CA 1
ATOM 566 C C . VAL A 1 84 ? -10.950 -4.105 8.018 1.00 74.00 84 VAL A C 1
ATOM 568 O O . VAL A 1 84 ? -10.963 -4.942 8.921 1.00 74.00 84 VAL A O 1
ATOM 571 N N . ARG A 1 85 ? -11.955 -3.248 7.824 1.00 78.75 85 ARG A N 1
ATOM 572 C CA . ARG A 1 85 ? -13.172 -3.218 8.631 1.00 78.75 85 ARG A CA 1
ATOM 573 C C . ARG A 1 85 ? -13.943 -4.543 8.552 1.00 78.75 85 ARG A C 1
ATOM 575 O O . ARG A 1 85 ? -14.273 -5.103 9.596 1.00 78.75 85 ARG A O 1
ATOM 582 N N . ALA A 1 86 ? -14.150 -5.070 7.346 1.00 77.50 86 ALA A N 1
ATOM 583 C CA . ALA A 1 86 ? -14.823 -6.347 7.121 1.00 77.50 86 ALA A CA 1
ATOM 584 C C . ALA A 1 86 ? -14.080 -7.521 7.782 1.00 77.50 86 ALA A C 1
ATOM 586 O O . ALA A 1 86 ? -14.705 -8.356 8.430 1.00 77.50 86 ALA A O 1
ATOM 587 N N . LEU A 1 87 ? -12.745 -7.551 7.693 1.00 77.44 87 LEU A N 1
ATOM 588 C CA . LEU A 1 87 ? -11.914 -8.581 8.327 1.00 77.44 87 LEU A CA 1
ATOM 589 C C . LEU A 1 87 ? -11.920 -8.498 9.859 1.00 77.44 87 LEU A C 1
ATOM 591 O O . LEU A 1 87 ? -11.821 -9.519 10.534 1.00 77.44 87 LEU A O 1
ATOM 595 N N . MET A 1 88 ? -12.022 -7.293 10.424 1.00 79.19 88 MET A N 1
ATOM 596 C CA . MET A 1 88 ? -12.044 -7.088 11.877 1.00 79.19 88 MET A CA 1
ATOM 597 C C . MET A 1 88 ? -13.444 -7.181 12.502 1.00 79.19 88 MET A C 1
ATOM 599 O O . MET A 1 88 ? -13.552 -7.077 13.726 1.00 79.19 88 MET A O 1
ATOM 603 N N . GLY A 1 89 ? -14.495 -7.386 11.699 1.00 66.19 89 GLY A N 1
ATOM 604 C CA . GLY A 1 89 ? -15.852 -7.662 12.177 1.00 66.19 89 GLY A CA 1
ATOM 605 C C . GLY A 1 89 ? -16.534 -6.512 12.931 1.00 66.19 89 GLY A C 1
ATOM 606 O O . GLY A 1 89 ? -17.281 -6.781 13.870 1.00 66.19 89 GLY A O 1
ATOM 607 N N . ARG A 1 90 ? -16.281 -5.245 12.570 1.00 55.97 90 ARG A N 1
ATOM 608 C CA . ARG A 1 90 ? -16.997 -4.069 13.119 1.00 55.97 90 ARG A CA 1
ATOM 609 C C . ARG A 1 90 ? -17.678 -3.250 12.030 1.00 55.97 90 ARG A C 1
ATOM 611 O O . ARG A 1 90 ? -17.057 -3.078 10.969 1.00 55.97 90 ARG A O 1
#

Mean predicted aligned error: 6.9 Å

Organism: NCBI:txid641238

pLDDT: mean 83.78, std 9.66, range [55.0, 96.62]